Protein AF-A0A9P1N679-F1 (afdb_monomer_lite)

Sequence (113 aa):
MIPRFKYNNVTELFGDSLQWGALSLIVLLGQHRRFEVLDFCYHLHRVQKADAKDEVHNGIRLAKMVERIRRFQLLNNQIIVILTNQLNENNDEEMERVREFAPPVHPNYANRH

Secondary structure (DSSP, 8-state):
---------HHHHHTTHHHHHHHHHHHHTT-HHHHHHH-HHHHHHHHHHHH----EETTEEHHHHHHHHHHHHHHHHHHHHHHHHHHHTT-TT----PPP-PPPPPHHHHT--

Radius of gyration: 21.85 Å; chains: 1; bounding box: 31×70×56 Å

Organism: NCBI:txid860376

Structure (mmCIF, N/CA/C/O backbone):
data_AF-A0A9P1N679-F1
#
_entry.id   AF-A0A9P1N679-F1
#
loop_
_atom_site.group_PDB
_atom_site.id
_atom_site.type_symbol
_atom_site.label_atom_id
_atom_site.label_alt_id
_atom_site.label_comp_id
_atom_site.label_asym_id
_atom_site.label_entity_id
_atom_site.label_seq_id
_atom_site.pdbx_PDB_ins_code
_atom_site.Cartn_x
_atom_site.Cartn_y
_atom_site.Cartn_z
_atom_site.occupancy
_atom_site.B_iso_or_equiv
_atom_site.auth_seq_id
_atom_site.auth_comp_id
_atom_site.auth_asym_id
_atom_site.auth_atom_id
_atom_site.pdbx_PDB_model_num
ATOM 1 N N . MET A 1 1 ? 9.899 30.730 28.313 1.00 36.44 1 MET A N 1
ATOM 2 C CA . MET A 1 1 ? 8.993 29.562 28.353 1.00 36.44 1 MET A CA 1
ATOM 3 C C 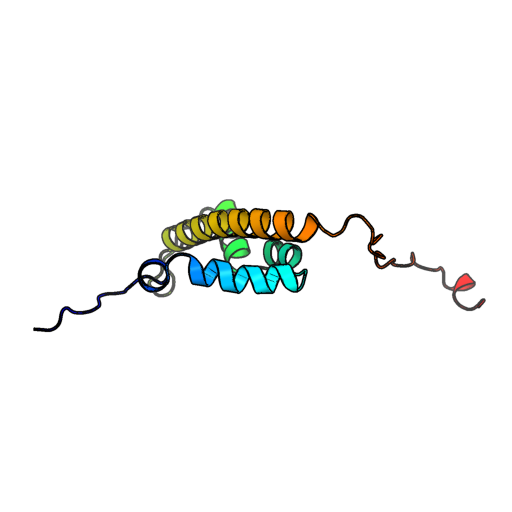. MET A 1 1 ? 8.885 29.022 26.935 1.00 36.44 1 MET A C 1
ATOM 5 O O . MET A 1 1 ? 8.276 29.669 26.097 1.00 36.44 1 MET A O 1
ATOM 9 N N . ILE A 1 2 ? 9.587 27.929 26.635 1.00 40.22 2 ILE A N 1
ATOM 10 C CA . ILE A 1 2 ? 9.603 27.300 25.303 1.00 40.22 2 ILE A CA 1
ATOM 11 C C . ILE A 1 2 ? 8.250 26.591 25.114 1.00 40.22 2 ILE A C 1
ATOM 13 O O . ILE A 1 2 ? 7.839 25.874 26.034 1.00 40.22 2 ILE A O 1
ATOM 17 N N . PRO A 1 3 ? 7.522 26.781 23.997 1.00 44.16 3 PRO A N 1
ATOM 18 C CA . PRO A 1 3 ? 6.256 26.099 23.803 1.00 44.16 3 PRO A CA 1
ATOM 19 C C . PRO A 1 3 ? 6.495 24.593 23.696 1.00 44.16 3 PRO A C 1
ATOM 21 O O . PRO A 1 3 ? 7.349 24.106 22.959 1.00 44.16 3 PRO A O 1
ATOM 24 N N . ARG A 1 4 ? 5.727 23.857 24.490 1.00 43.28 4 ARG A N 1
ATOM 25 C CA . ARG A 1 4 ? 5.720 22.402 24.578 1.00 43.28 4 ARG A CA 1
ATOM 26 C C . ARG A 1 4 ? 5.211 21.838 23.246 1.00 43.28 4 ARG A C 1
ATOM 28 O O . ARG A 1 4 ? 4.018 21.947 22.982 1.00 43.28 4 ARG A O 1
ATOM 35 N N . PHE A 1 5 ? 6.093 21.241 22.440 1.00 48.59 5 PHE A N 1
ATOM 36 C CA . PHE A 1 5 ? 5.747 20.430 21.264 1.00 48.59 5 PHE A CA 1
ATOM 37 C C . PHE A 1 5 ? 4.819 19.275 21.687 1.00 48.59 5 PHE A C 1
ATOM 39 O O . PHE A 1 5 ? 5.259 18.197 22.085 1.00 48.59 5 PHE A O 1
ATOM 46 N N . LYS A 1 6 ? 3.509 19.527 21.702 1.00 52.19 6 LYS A N 1
ATOM 47 C CA . LYS A 1 6 ? 2.471 18.534 21.978 1.00 52.19 6 LYS A CA 1
ATOM 48 C C . LYS A 1 6 ? 2.151 17.833 20.659 1.00 52.19 6 LYS A C 1
ATOM 50 O O . LYS A 1 6 ? 1.348 18.334 19.891 1.00 52.19 6 LYS A O 1
ATOM 55 N N . TYR A 1 7 ? 2.755 16.664 20.450 1.00 50.22 7 TYR A N 1
ATOM 56 C CA . TYR A 1 7 ? 2.370 15.688 19.423 1.00 50.22 7 TYR A CA 1
ATOM 57 C C . TYR A 1 7 ? 2.244 16.259 18.005 1.00 50.22 7 TYR A C 1
ATOM 59 O O . TYR A 1 7 ? 1.158 16.237 17.425 1.00 50.22 7 TYR A O 1
ATOM 67 N N . ASN A 1 8 ? 3.355 16.712 17.424 1.00 56.53 8 ASN A N 1
ATOM 68 C CA . ASN A 1 8 ? 3.366 17.028 15.999 1.00 56.53 8 ASN A CA 1
ATOM 69 C C . ASN A 1 8 ? 3.027 15.745 15.235 1.00 56.53 8 ASN A C 1
ATOM 71 O O . ASN A 1 8 ? 3.705 14.721 15.365 1.00 56.53 8 ASN A O 1
ATOM 75 N N . ASN A 1 9 ? 1.929 15.776 14.488 1.00 75.38 9 ASN A N 1
ATOM 76 C CA . ASN A 1 9 ? 1.577 14.662 13.623 1.00 75.38 9 ASN A CA 1
ATOM 77 C C . ASN A 1 9 ? 2.579 14.614 12.448 1.00 75.38 9 ASN A C 1
ATOM 79 O O . ASN A 1 9 ? 3.128 15.641 12.064 1.00 75.38 9 ASN A O 1
ATOM 83 N N . VAL A 1 10 ? 2.861 13.428 11.895 1.00 82.69 10 VAL A N 1
ATOM 84 C CA . VAL A 1 10 ? 3.885 13.261 10.837 1.00 82.69 10 VAL A CA 1
ATOM 85 C C . VAL A 1 10 ? 3.659 14.227 9.663 1.00 82.69 10 VAL A C 1
ATOM 87 O O . VAL A 1 10 ? 4.616 14.811 9.163 1.00 82.69 10 VAL A O 1
ATOM 90 N N . THR A 1 11 ? 2.400 14.455 9.283 1.00 83.69 11 THR A N 1
ATOM 91 C CA . THR A 1 11 ? 2.011 15.391 8.218 1.00 83.69 11 THR A CA 1
ATOM 92 C C . THR A 1 11 ? 2.321 16.851 8.562 1.00 83.69 11 THR A C 1
ATOM 94 O O . THR A 1 11 ? 2.714 17.613 7.696 1.00 83.69 11 THR A O 1
ATOM 97 N N . GLU A 1 12 ? 2.199 17.268 9.816 1.00 85.25 12 GLU A N 1
ATOM 98 C CA . GLU A 1 12 ? 2.543 18.625 10.253 1.00 85.25 12 GLU A CA 1
ATOM 99 C C . GLU A 1 12 ? 4.055 18.875 10.211 1.00 85.25 12 GLU A C 1
ATOM 101 O O . GLU A 1 12 ? 4.487 19.993 9.946 1.00 85.25 12 GLU A O 1
ATOM 106 N N . LEU A 1 13 ? 4.862 17.834 10.440 1.00 89.69 13 LEU A N 1
ATOM 107 C CA . LEU A 1 13 ? 6.319 17.949 10.425 1.00 89.69 13 LEU A CA 1
ATOM 108 C C . LEU A 1 13 ? 6.914 17.843 9.012 1.00 89.69 13 LEU A C 1
ATOM 110 O O . LEU A 1 13 ? 7.871 18.548 8.706 1.00 89.69 13 LEU A O 1
ATOM 114 N N . PHE A 1 14 ? 6.367 16.970 8.162 1.00 90.81 14 PHE A N 1
ATOM 115 C CA . PHE A 1 14 ? 6.959 16.638 6.858 1.00 90.81 14 PHE A CA 1
ATOM 116 C C . PHE A 1 14 ? 6.045 16.923 5.656 1.00 90.81 14 PHE A C 1
ATOM 118 O O . PHE A 1 14 ? 6.472 16.766 4.508 1.00 90.81 14 PHE A O 1
ATOM 125 N N . GLY A 1 15 ? 4.793 17.320 5.880 1.00 91.56 15 GLY A N 1
ATOM 126 C CA . GLY A 1 15 ? 3.776 17.389 4.832 1.00 91.56 15 GLY A CA 1
ATOM 127 C C . GLY A 1 15 ? 3.578 16.033 4.155 1.00 91.56 15 GLY A C 1
ATOM 128 O O . GLY A 1 15 ? 3.648 14.980 4.795 1.00 91.56 15 GLY A O 1
ATOM 129 N N . ASP A 1 16 ? 3.406 16.073 2.836 1.00 94.44 16 ASP A N 1
ATOM 130 C CA . ASP A 1 16 ? 3.250 14.880 1.998 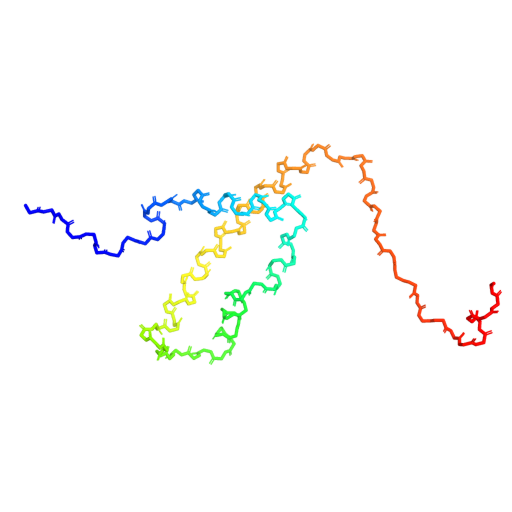1.00 94.44 16 ASP A CA 1
ATOM 131 C C . ASP A 1 16 ? 4.592 14.347 1.470 1.00 94.44 16 ASP A C 1
ATOM 133 O O . ASP A 1 16 ? 4.638 13.288 0.843 1.00 94.44 16 ASP A O 1
ATOM 137 N N . SER A 1 17 ? 5.701 15.058 1.718 1.00 96.00 17 SER A N 1
ATOM 138 C CA . SER A 1 17 ? 7.018 14.742 1.142 1.00 96.00 17 SER A CA 1
ATOM 139 C C . SER A 1 17 ? 7.504 13.336 1.501 1.00 96.00 17 SER A C 1
ATOM 141 O O . SER A 1 17 ? 8.058 12.635 0.654 1.00 96.00 17 SER A O 1
ATOM 143 N N . LEU A 1 18 ? 7.225 12.885 2.728 1.00 95.69 18 LEU A N 1
ATOM 144 C CA . LEU A 1 18 ? 7.546 11.532 3.176 1.00 95.69 18 LEU A CA 1
ATOM 145 C C . LEU A 1 18 ? 6.831 10.478 2.322 1.00 95.69 18 LEU A C 1
ATOM 147 O O . LEU A 1 18 ? 7.429 9.471 1.943 1.00 95.69 18 LEU A O 1
ATOM 151 N N . GLN A 1 19 ? 5.564 10.731 1.991 1.00 96.38 19 GLN A N 1
ATOM 152 C CA . GLN A 1 19 ? 4.756 9.817 1.198 1.00 96.38 19 GLN A CA 1
ATOM 153 C C . GLN A 1 19 ? 5.214 9.797 -0.262 1.00 96.38 19 GLN A C 1
ATOM 155 O O . GLN A 1 19 ? 5.362 8.719 -0.836 1.00 96.38 19 GLN A O 1
ATOM 160 N N . TRP A 1 20 ? 5.523 10.968 -0.828 1.00 97.88 20 TRP A N 1
ATOM 161 C CA . TRP A 1 20 ? 6.124 11.093 -2.157 1.00 97.88 20 TRP A CA 1
ATOM 162 C C . TRP A 1 20 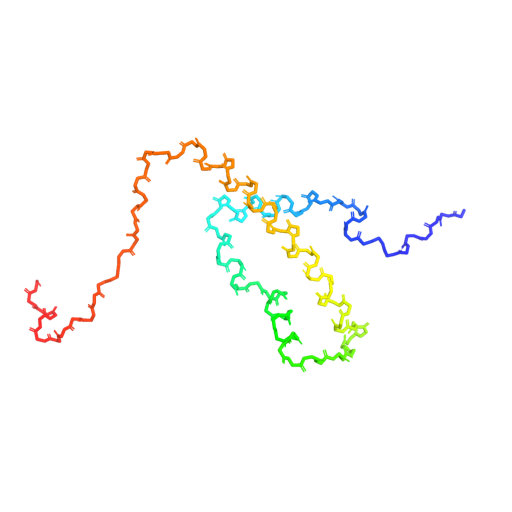? 7.449 10.336 -2.262 1.00 97.88 20 TRP A C 1
ATOM 164 O O . TRP A 1 20 ? 7.630 9.558 -3.197 1.00 97.88 20 TRP A O 1
ATOM 174 N N . GLY A 1 21 ? 8.350 10.497 -1.290 1.00 98.00 21 GLY A N 1
ATOM 175 C CA . GLY A 1 21 ? 9.639 9.805 -1.278 1.00 98.00 21 GLY A CA 1
ATOM 176 C C . GLY A 1 21 ? 9.492 8.283 -1.191 1.00 98.00 21 GLY A C 1
ATOM 177 O O . GLY A 1 21 ? 10.052 7.555 -2.010 1.00 98.00 21 GLY A O 1
ATOM 178 N N . ALA A 1 22 ? 8.694 7.791 -0.239 1.00 97.50 22 ALA A N 1
ATOM 179 C CA . ALA A 1 22 ? 8.495 6.355 -0.050 1.00 97.50 22 ALA A CA 1
ATOM 180 C C . ALA A 1 22 ? 7.803 5.689 -1.252 1.00 97.50 22 ALA A C 1
ATOM 18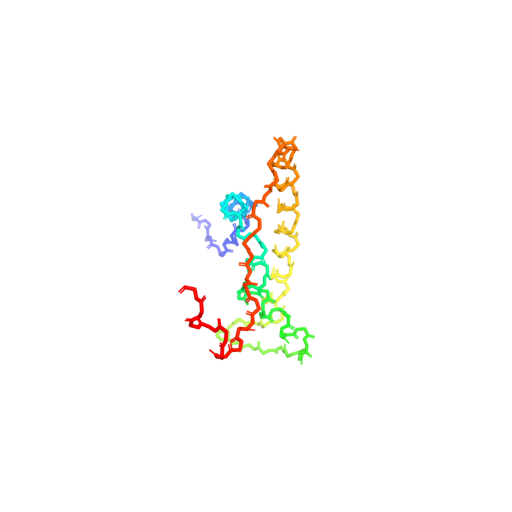2 O O . ALA A 1 22 ? 8.232 4.628 -1.709 1.00 97.50 22 ALA A O 1
ATOM 183 N N . LEU A 1 23 ? 6.751 6.312 -1.792 1.00 98.25 23 LEU A N 1
ATOM 184 C CA . LEU A 1 23 ? 6.021 5.756 -2.932 1.00 98.25 23 LEU A CA 1
ATOM 185 C C . LEU A 1 23 ? 6.819 5.833 -4.229 1.00 98.25 23 LEU A C 1
ATOM 187 O O . LEU A 1 23 ? 6.693 4.924 -5.044 1.00 98.25 23 LEU A O 1
ATOM 191 N N . SER A 1 24 ? 7.689 6.833 -4.393 1.00 98.06 24 SER A N 1
ATOM 192 C CA . SER A 1 24 ? 8.634 6.866 -5.515 1.00 98.06 24 SER A CA 1
ATOM 193 C C . SER A 1 24 ? 9.521 5.622 -5.518 1.00 98.06 24 SER A C 1
ATOM 195 O O . SER A 1 24 ? 9.624 4.953 -6.541 1.00 98.06 24 SER A O 1
ATOM 197 N N . LEU A 1 25 ? 10.083 5.237 -4.365 1.00 98.19 25 LEU A N 1
ATOM 198 C CA . LEU A 1 25 ? 10.877 4.008 -4.249 1.00 98.19 25 LEU A CA 1
ATOM 199 C C . LEU A 1 25 ? 10.050 2.753 -4.557 1.00 98.19 25 LEU A C 1
ATOM 201 O O . LEU A 1 25 ? 10.488 1.895 -5.318 1.00 98.19 25 LEU A O 1
ATOM 205 N N . ILE A 1 26 ? 8.840 2.648 -4.001 1.00 97.94 26 ILE A N 1
ATOM 206 C CA . ILE A 1 26 ? 7.950 1.499 -4.237 1.00 97.94 26 ILE A CA 1
ATOM 207 C C . ILE A 1 26 ? 7.587 1.366 -5.725 1.00 97.94 26 ILE A C 1
ATOM 209 O O . ILE A 1 26 ? 7.565 0.251 -6.253 1.00 97.94 26 ILE A O 1
ATOM 213 N N . VAL A 1 27 ? 7.293 2.478 -6.405 1.00 96.69 27 VAL A N 1
ATOM 214 C CA . VAL A 1 27 ? 6.936 2.487 -7.831 1.00 96.69 27 VAL A CA 1
ATOM 215 C C . VAL A 1 27 ? 8.148 2.162 -8.702 1.00 96.69 27 VAL A C 1
ATOM 217 O O . VAL A 1 27 ? 8.027 1.284 -9.552 1.00 96.69 27 VAL A O 1
ATOM 220 N N . LEU A 1 28 ? 9.310 2.778 -8.456 1.00 95.12 28 LEU A N 1
ATOM 221 C CA . LEU A 1 28 ? 10.546 2.523 -9.213 1.00 95.12 28 LEU A CA 1
ATOM 222 C C . LEU A 1 28 ? 11.029 1.070 -9.095 1.00 95.12 28 LEU A C 1
ATOM 224 O O . LEU A 1 28 ? 11.623 0.538 -10.025 1.00 95.12 28 LEU A O 1
ATOM 228 N N . LEU A 1 29 ? 10.741 0.401 -7.974 1.00 96.00 29 LEU A N 1
ATOM 229 C CA . LEU A 1 29 ? 11.013 -1.028 -7.792 1.00 96.00 29 LEU A CA 1
ATOM 230 C C . LEU A 1 29 ? 9.941 -1.946 -8.414 1.00 96.00 29 LEU A C 1
ATOM 232 O O . LEU A 1 29 ? 10.027 -3.166 -8.269 1.00 96.00 29 LEU A O 1
ATOM 236 N N . GLY A 1 30 ? 8.895 -1.395 -9.039 1.00 93.94 30 GLY A N 1
ATOM 237 C CA . GLY A 1 30 ? 7.783 -2.163 -9.608 1.00 93.94 30 GLY A CA 1
ATOM 238 C C . GLY A 1 30 ? 6.884 -2.836 -8.561 1.00 93.94 30 GLY A C 1
ATOM 239 O O . GLY A 1 30 ? 6.168 -3.789 -8.866 1.00 93.94 30 GLY A O 1
ATOM 240 N N . GLN A 1 31 ? 6.903 -2.380 -7.303 1.00 96.75 31 GLN A N 1
ATOM 241 C CA . GLN A 1 31 ? 6.265 -3.086 -6.180 1.00 96.75 31 GLN A CA 1
ATOM 242 C C . GLN A 1 31 ? 4.885 -2.545 -5.781 1.00 96.75 31 GLN A C 1
ATOM 244 O O . GLN A 1 31 ? 4.225 -3.142 -4.930 1.00 96.75 31 GLN A O 1
ATOM 249 N N . HIS A 1 32 ? 4.409 -1.464 -6.403 1.00 96.62 32 HIS A N 1
ATOM 250 C CA . HIS A 1 32 ? 3.160 -0.778 -6.037 1.00 96.62 32 HIS A CA 1
ATOM 251 C C . HIS A 1 32 ? 1.922 -1.700 -5.995 1.00 96.62 32 HIS A C 1
ATOM 253 O O . HIS A 1 32 ? 1.156 -1.634 -5.036 1.00 96.62 32 HIS A O 1
ATOM 259 N N . ARG A 1 33 ? 1.764 -2.637 -6.947 1.00 95.94 33 ARG A N 1
ATOM 260 C CA . ARG A 1 33 ? 0.650 -3.614 -6.932 1.00 95.94 33 ARG A CA 1
ATOM 261 C C . ARG A 1 33 ? 0.717 -4.578 -5.746 1.00 95.94 33 ARG A C 1
ATOM 263 O O . ARG A 1 33 ? -0.297 -4.900 -5.135 1.00 95.94 33 ARG A O 1
ATOM 270 N N . ARG A 1 34 ? 1.920 -5.053 -5.401 1.00 97.62 34 ARG A N 1
ATOM 271 C CA . ARG A 1 34 ? 2.117 -5.952 -4.250 1.00 97.62 34 ARG A CA 1
ATOM 272 C C . ARG A 1 34 ? 1.896 -5.210 -2.938 1.00 97.62 34 ARG A C 1
ATOM 274 O O . ARG A 1 34 ? 1.289 -5.774 -2.033 1.00 97.62 34 ARG A O 1
ATOM 281 N N . PHE A 1 35 ? 2.353 -3.962 -2.859 1.00 97.94 35 PHE A N 1
ATOM 282 C CA . PHE A 1 35 ? 2.115 -3.081 -1.721 1.00 97.94 35 PHE A CA 1
ATOM 283 C C . PHE A 1 35 ? 0.612 -2.891 -1.465 1.00 97.94 35 PHE A C 1
ATOM 285 O O . PHE A 1 35 ? 0.160 -3.127 -0.351 1.00 97.94 35 PHE A O 1
ATOM 292 N N . GLU A 1 36 ?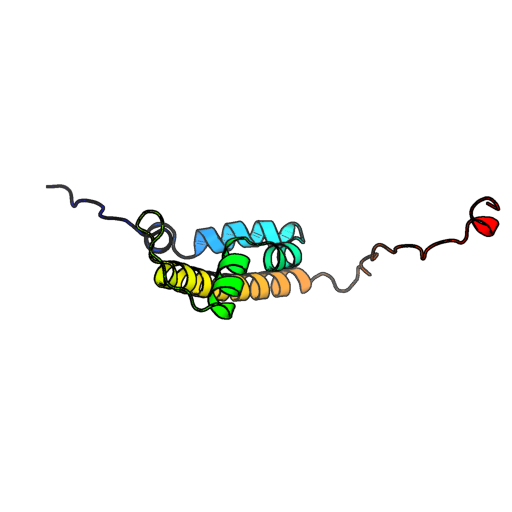 -0.183 -2.584 -2.495 1.00 96.44 36 GLU A N 1
ATOM 293 C CA . GLU A 1 36 ? -1.638 -2.406 -2.356 1.00 96.44 36 GLU A CA 1
ATOM 294 C C . GLU A 1 36 ? -2.345 -3.642 -1.765 1.00 96.44 36 GLU A C 1
ATOM 296 O O . GLU A 1 36 ? -3.270 -3.522 -0.956 1.00 96.44 36 GLU A O 1
ATOM 301 N N . VAL A 1 37 ? -1.893 -4.845 -2.132 1.00 97.06 37 VAL A N 1
ATOM 302 C CA . VAL A 1 37 ? -2.483 -6.103 -1.654 1.00 97.06 37 VAL A CA 1
ATOM 303 C C . VAL A 1 37 ? -2.023 -6.453 -0.236 1.00 97.06 37 VAL A C 1
ATOM 305 O O . VAL A 1 37 ? -2.851 -6.894 0.572 1.00 97.06 37 VAL A O 1
ATOM 308 N N . LEU A 1 38 ? -0.729 -6.279 0.053 1.00 98.25 38 LEU A N 1
ATOM 309 C CA . LEU A 1 38 ? -0.053 -6.822 1.238 1.00 98.25 38 LEU A CA 1
ATOM 310 C C . LEU A 1 38 ? 0.149 -5.812 2.380 1.00 98.25 38 LEU A C 1
ATOM 312 O O . LEU A 1 38 ? 0.612 -6.211 3.446 1.00 98.25 38 LEU A O 1
ATOM 316 N N . ASP A 1 39 ? -0.190 -4.534 2.196 1.00 98.44 39 ASP A N 1
ATOM 317 C CA . ASP A 1 39 ? -0.037 -3.525 3.246 1.00 98.44 39 ASP A CA 1
ATOM 318 C C . ASP A 1 39 ? -0.897 -3.837 4.488 1.00 98.44 39 ASP A C 1
ATOM 320 O O . ASP A 1 39 ? -2.112 -4.074 4.413 1.00 98.44 39 ASP A O 1
ATOM 324 N N . PHE A 1 40 ? -0.252 -3.812 5.658 1.00 98.38 40 PHE A N 1
ATOM 325 C CA . PHE A 1 40 ? -0.878 -4.142 6.938 1.00 98.38 40 PHE A CA 1
ATOM 326 C C . PHE A 1 40 ? -2.002 -3.173 7.308 1.00 98.38 40 PHE A C 1
ATOM 328 O O . PHE A 1 40 ? -3.046 -3.596 7.811 1.00 98.38 40 PHE A O 1
ATOM 335 N N . CYS A 1 41 ? -1.819 -1.876 7.049 1.00 98.06 41 CYS A N 1
ATOM 336 C CA . CYS A 1 41 ? -2.825 -0.869 7.359 1.00 98.06 41 CYS A CA 1
ATOM 337 C C . CYS A 1 41 ? -4.051 -1.049 6.458 1.00 98.06 41 CYS A C 1
ATOM 339 O O . CYS A 1 41 ? -5.187 -1.014 6.935 1.00 98.06 41 CYS A O 1
ATOM 341 N N . TYR A 1 42 ? -3.847 -1.309 5.166 1.00 98.31 42 TYR A N 1
ATOM 342 C CA . TYR A 1 42 ? -4.946 -1.548 4.229 1.00 98.31 42 TYR A CA 1
ATOM 343 C C . TYR A 1 42 ? -5.686 -2.842 4.563 1.00 98.31 42 TYR A C 1
ATOM 345 O O . TYR A 1 42 ? -6.907 -2.911 4.416 1.00 98.31 42 TYR A O 1
ATOM 353 N N . HIS A 1 43 ? -4.981 -3.871 5.036 1.00 98.31 43 HIS A N 1
ATOM 354 C CA . HIS A 1 43 ? -5.618 -5.072 5.567 1.00 98.31 43 HIS A CA 1
ATOM 355 C C . HIS A 1 43 ? -6.478 -4.767 6.803 1.00 98.31 43 HIS A C 1
ATOM 357 O O . HIS A 1 43 ? -7.654 -5.125 6.815 1.00 98.31 43 HIS A O 1
ATOM 363 N N . LEU A 1 44 ? -5.948 -4.030 7.785 1.00 97.56 44 LEU A N 1
ATOM 364 C CA . LEU A 1 44 ? -6.693 -3.639 8.985 1.00 97.56 44 LEU A CA 1
ATOM 365 C C . LEU A 1 44 ? -7.969 -2.852 8.646 1.00 97.56 44 LEU A C 1
ATOM 367 O O . LEU A 1 44 ? -9.039 -3.167 9.159 1.00 97.56 44 LEU A O 1
ATOM 371 N N . HIS A 1 45 ? -7.879 -1.868 7.747 1.00 97.69 45 HIS A N 1
ATOM 372 C CA . HIS A 1 45 ? -9.044 -1.106 7.288 1.00 97.69 45 HIS A CA 1
ATOM 373 C C . HIS A 1 45 ? -10.080 -2.001 6.583 1.00 97.69 45 HIS A C 1
ATOM 375 O O . HIS A 1 45 ? -11.278 -1.835 6.803 1.00 97.69 45 HIS A O 1
ATOM 381 N N . ARG A 1 46 ? -9.650 -2.980 5.769 1.00 97.44 46 ARG A N 1
ATOM 382 C CA . ARG A 1 46 ? -10.559 -3.946 5.121 1.00 97.44 46 ARG A CA 1
ATOM 383 C C . ARG A 1 46 ? -11.293 -4.824 6.137 1.00 97.44 46 ARG A C 1
ATOM 385 O O . ARG A 1 46 ? -12.500 -4.994 6.001 1.00 97.44 46 ARG A O 1
ATOM 392 N N . VAL A 1 47 ? -10.586 -5.352 7.139 1.00 97.56 47 VAL A N 1
ATOM 393 C CA . VAL A 1 47 ? -11.180 -6.201 8.186 1.00 97.56 47 VAL A CA 1
ATOM 394 C C . VAL A 1 47 ? -12.153 -5.401 9.048 1.00 97.56 47 VAL A C 1
ATOM 396 O O . VAL A 1 47 ? -13.297 -5.818 9.204 1.00 97.56 47 VAL A O 1
ATOM 399 N N . GLN A 1 48 ? -11.753 -4.213 9.511 1.00 96.56 48 GLN A N 1
ATOM 400 C CA . GLN A 1 48 ? -12.618 -3.359 10.326 1.00 96.56 48 GLN A CA 1
ATOM 401 C C . GLN A 1 48 ? -13.874 -2.916 9.565 1.00 96.56 48 GLN A C 1
ATOM 403 O O . GLN A 1 48 ? -14.958 -2.856 10.133 1.00 96.56 48 GLN A O 1
ATOM 408 N N . LYS A 1 49 ? -13.765 -2.647 8.258 1.00 96.25 49 LYS A N 1
ATOM 409 C CA . LYS A 1 49 ? -14.932 -2.333 7.423 1.00 96.25 49 LYS A CA 1
ATOM 410 C C . LYS A 1 49 ? -15.915 -3.508 7.327 1.00 96.25 49 LYS A C 1
ATOM 412 O O . LYS A 1 49 ? -17.108 -3.275 7.157 1.00 96.25 49 LYS A O 1
ATOM 417 N N . ALA A 1 50 ? -15.424 -4.745 7.387 1.00 97.25 50 ALA A N 1
ATOM 418 C CA . ALA A 1 50 ? -16.253 -5.942 7.299 1.00 97.25 50 ALA A CA 1
ATOM 419 C C . ALA A 1 50 ? -16.946 -6.284 8.627 1.00 97.25 50 ALA A C 1
ATOM 421 O O . ALA A 1 50 ? -18.101 -6.702 8.601 1.00 97.25 50 ALA A O 1
ATOM 422 N N . ASP A 1 51 ? -16.271 -6.108 9.768 1.00 96.00 51 ASP A N 1
ATOM 423 C CA . ASP A 1 51 ? -16.815 -6.473 11.086 1.00 96.00 51 ASP A CA 1
ATOM 424 C C . ASP A 1 51 ? -17.374 -5.294 11.905 1.00 96.00 51 ASP A C 1
ATOM 426 O O . ASP A 1 51 ? -18.076 -5.514 12.892 1.00 96.00 51 ASP A O 1
ATOM 430 N N . ALA A 1 52 ? -17.091 -4.056 11.487 1.00 94.50 52 ALA A N 1
ATOM 431 C CA . ALA A 1 52 ? -17.508 -2.794 12.097 1.00 94.50 52 ALA A CA 1
ATOM 432 C C . ALA A 1 52 ? -17.140 -2.625 13.582 1.00 94.50 52 ALA A C 1
ATOM 434 O O . ALA A 1 52 ? -17.725 -1.785 14.272 1.00 94.50 52 ALA A O 1
ATOM 435 N N . LYS A 1 53 ? -16.157 -3.376 14.093 1.00 94.19 53 LYS A N 1
ATOM 436 C CA . LYS A 1 53 ? -15.740 -3.253 15.495 1.00 94.19 53 LYS A CA 1
ATOM 437 C C . LYS A 1 53 ? -15.038 -1.915 15.743 1.00 94.19 53 LYS A C 1
ATOM 439 O O . LYS A 1 53 ? -14.305 -1.412 14.889 1.00 94.19 53 LYS A O 1
ATOM 444 N N . ASP A 1 54 ? -15.243 -1.346 16.931 1.00 94.94 54 ASP A N 1
ATOM 445 C CA . ASP A 1 54 ? -14.531 -0.154 17.412 1.00 94.94 54 ASP A CA 1
ATOM 446 C C . ASP A 1 54 ? -14.098 -0.343 18.868 1.00 94.94 54 ASP A C 1
ATOM 448 O O . ASP A 1 54 ? -14.796 0.014 19.816 1.00 94.94 54 ASP A O 1
ATOM 452 N N . GLU A 1 55 ? -12.924 -0.942 19.037 1.00 94.81 55 GLU A N 1
ATOM 453 C CA . GLU A 1 55 ? -12.320 -1.202 20.339 1.00 94.81 55 GLU A CA 1
ATOM 454 C C . GLU A 1 55 ? -11.123 -0.273 20.576 1.00 94.81 55 GLU A C 1
ATOM 456 O O . GLU A 1 55 ? -10.509 0.261 19.643 1.00 94.81 55 GLU A O 1
ATOM 461 N N . VAL A 1 56 ? -10.769 -0.079 21.847 1.00 95.88 56 VAL A N 1
ATOM 462 C CA . VAL A 1 56 ? -9.568 0.666 22.235 1.00 95.88 56 VAL A CA 1
ATOM 463 C C . VAL A 1 56 ? -8.479 -0.327 22.614 1.00 95.88 56 VAL A C 1
ATOM 465 O O . VAL A 1 56 ? -8.555 -0.965 23.659 1.00 95.88 56 VAL A O 1
ATOM 468 N N . HIS A 1 57 ? -7.442 -0.415 21.787 1.00 92.06 57 HIS A N 1
ATOM 469 C CA . HIS A 1 57 ? -6.282 -1.272 22.020 1.00 92.06 57 HIS A CA 1
ATOM 470 C C . HIS A 1 57 ? -5.059 -0.405 22.304 1.00 92.06 57 HIS A C 1
ATOM 472 O O . HIS A 1 57 ? -4.724 0.465 21.504 1.00 92.06 57 HIS A O 1
ATOM 478 N N . ASN A 1 58 ? -4.391 -0.611 23.442 1.00 92.81 58 ASN A N 1
ATOM 479 C CA . ASN A 1 58 ? -3.203 0.160 23.846 1.00 92.81 58 ASN A CA 1
ATOM 480 C C . ASN A 1 58 ? -3.399 1.689 23.766 1.00 92.81 58 ASN A C 1
ATOM 482 O O . ASN A 1 58 ? -2.517 2.427 23.334 1.00 92.81 58 ASN A O 1
ATOM 486 N N . GLY A 1 59 ? -4.588 2.172 24.141 1.00 92.69 59 GLY A N 1
ATOM 487 C CA . GLY A 1 59 ? -4.941 3.595 24.071 1.00 92.69 59 GLY A CA 1
ATOM 488 C C . GLY A 1 59 ? -5.253 4.122 22.662 1.00 92.69 59 GLY A C 1
ATOM 489 O O . GLY A 1 59 ? -5.567 5.302 22.512 1.00 92.69 59 GLY A O 1
ATOM 490 N N . ILE A 1 60 ? -5.220 3.274 21.632 1.00 92.00 60 ILE A N 1
ATOM 491 C CA . ILE A 1 60 ? -5.575 3.612 20.252 1.00 92.00 60 ILE A CA 1
ATOM 492 C C . ILE A 1 60 ? -7.023 3.185 20.002 1.00 92.00 60 ILE A C 1
ATOM 494 O O . ILE A 1 60 ? -7.348 2.002 20.068 1.00 92.00 60 ILE A O 1
ATOM 498 N N . ARG A 1 61 ? -7.902 4.144 19.685 1.00 94.50 61 ARG A N 1
ATOM 499 C CA . ARG A 1 61 ? -9.266 3.843 19.220 1.00 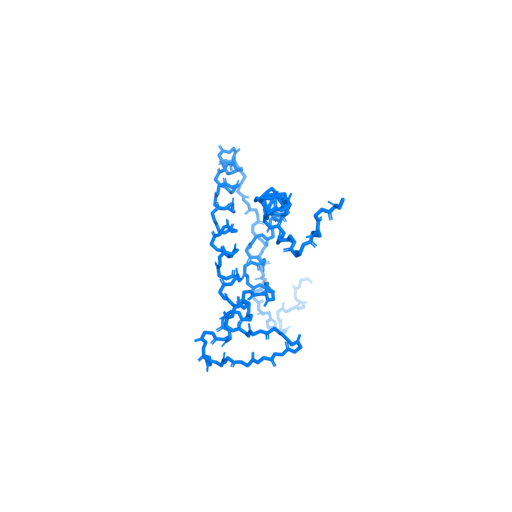94.50 61 ARG A CA 1
ATOM 500 C C . ARG A 1 61 ? -9.222 3.378 17.765 1.00 94.50 61 ARG A C 1
ATOM 502 O O . ARG A 1 61 ? -8.769 4.140 16.904 1.00 94.50 61 ARG A O 1
ATOM 509 N N . LEU A 1 62 ? -9.729 2.176 17.498 1.00 95.44 62 LEU A N 1
ATOM 510 C CA . LEU A 1 62 ? -9.668 1.551 16.180 1.00 95.44 62 LEU A CA 1
ATOM 511 C C . LEU A 1 62 ? -10.335 2.409 15.094 1.00 95.44 62 LEU A C 1
ATOM 513 O O . LEU A 1 62 ? -9.698 2.651 14.071 1.00 95.44 62 LEU A O 1
ATOM 517 N N . ALA A 1 63 ? -11.522 2.976 15.340 1.00 93.69 63 ALA A N 1
ATOM 518 C CA . ALA A 1 63 ? -12.213 3.853 14.386 1.00 93.69 63 ALA A CA 1
ATOM 519 C C . ALA A 1 63 ? -11.359 5.058 13.945 1.00 93.69 63 ALA A C 1
ATOM 521 O O . ALA A 1 63 ? -11.297 5.393 12.763 1.00 93.69 63 ALA A O 1
ATOM 522 N N . LYS A 1 64 ? -10.626 5.685 14.878 1.00 94.56 64 LYS A N 1
ATOM 523 C CA . LYS A 1 64 ? -9.730 6.811 14.553 1.00 94.56 64 LYS A CA 1
ATOM 524 C C . LYS A 1 64 ? -8.514 6.362 13.746 1.00 94.56 64 LYS A C 1
ATOM 526 O O . LYS A 1 64 ? -8.025 7.112 12.904 1.00 94.56 64 LYS A O 1
ATOM 531 N N . MET A 1 65 ? -8.000 5.162 14.014 1.00 95.75 65 MET A N 1
ATOM 532 C CA . MET A 1 65 ? -6.876 4.600 13.268 1.00 95.75 65 MET A CA 1
ATOM 533 C C . MET A 1 65 ? -7.279 4.311 11.820 1.00 95.75 65 MET A C 1
ATOM 535 O O . MET A 1 65 ? -6.611 4.778 10.900 1.00 95.75 65 MET A O 1
ATOM 539 N N . VAL A 1 66 ? -8.394 3.610 11.603 1.00 97.12 66 VAL A N 1
ATOM 540 C CA . VAL A 1 66 ? -8.856 3.251 10.252 1.00 97.12 66 VAL A CA 1
ATOM 541 C C . VAL A 1 66 ? -9.259 4.473 9.429 1.00 97.12 66 VAL A C 1
ATOM 543 O O . VAL A 1 66 ? -8.979 4.515 8.232 1.00 97.12 66 VAL A O 1
ATOM 546 N N . GLU A 1 67 ? -9.807 5.515 10.062 1.00 96.00 67 GLU A N 1
ATOM 547 C CA . GLU A 1 67 ? -10.066 6.797 9.404 1.00 96.00 67 GLU A CA 1
ATOM 548 C C . GLU A 1 67 ? -8.766 7.442 8.893 1.00 96.00 67 GLU A C 1
ATOM 550 O O . GLU A 1 67 ? -8.695 7.903 7.752 1.00 96.00 67 GLU A O 1
ATOM 555 N N . ARG A 1 68 ? -7.701 7.434 9.706 1.00 95.69 68 ARG A N 1
ATOM 556 C CA . ARG A 1 68 ? -6.382 7.939 9.290 1.00 95.69 68 ARG A CA 1
ATOM 557 C C . ARG A 1 68 ? -5.790 7.098 8.165 1.00 95.69 68 ARG A C 1
ATOM 559 O O . ARG A 1 68 ? -5.321 7.670 7.185 1.00 95.69 68 ARG A O 1
ATOM 566 N N . ILE A 1 69 ? -5.851 5.770 8.276 1.00 97.44 69 ILE A N 1
ATOM 567 C CA . ILE A 1 69 ? -5.403 4.846 7.224 1.00 97.44 69 ILE A CA 1
ATOM 568 C C . ILE A 1 69 ? -6.101 5.174 5.905 1.00 97.44 69 ILE A C 1
ATOM 570 O O . ILE A 1 69 ? -5.437 5.285 4.878 1.00 97.44 69 ILE A O 1
ATOM 574 N N . ARG A 1 70 ? -7.422 5.395 5.926 1.00 97.56 70 ARG A N 1
ATOM 575 C CA . ARG A 1 70 ? -8.186 5.716 4.718 1.00 97.56 70 ARG A CA 1
ATOM 576 C C . ARG A 1 70 ? -7.711 7.008 4.049 1.00 97.56 70 ARG A C 1
ATOM 578 O O . ARG A 1 70 ? -7.632 7.051 2.823 1.00 97.56 70 ARG A O 1
ATOM 585 N N . ARG A 1 71 ? -7.369 8.041 4.826 1.00 96.25 71 ARG A N 1
ATOM 586 C CA . ARG A 1 71 ? -6.825 9.306 4.296 1.00 96.25 71 ARG A CA 1
ATOM 587 C C . ARG A 1 71 ? -5.469 9.097 3.619 1.00 96.25 71 ARG A C 1
ATOM 589 O O . ARG A 1 71 ? -5.297 9.529 2.484 1.00 96.25 71 ARG A O 1
ATOM 596 N N . PHE A 1 72 ? -4.550 8.372 4.263 1.00 96.69 72 PHE A N 1
ATOM 597 C CA . PHE A 1 72 ? -3.263 8.024 3.649 1.00 96.69 72 PHE A CA 1
ATOM 598 C C . PHE A 1 72 ? -3.437 7.136 2.417 1.00 96.69 72 PHE A C 1
ATOM 600 O O . PHE A 1 72 ? -2.754 7.334 1.426 1.00 96.69 72 PHE A O 1
ATOM 607 N N . GLN A 1 73 ? -4.386 6.200 2.424 1.00 97.81 73 GLN A N 1
ATOM 608 C CA . GLN A 1 73 ? -4.668 5.371 1.255 1.00 97.81 73 GLN A CA 1
ATOM 609 C C . GLN A 1 73 ? -5.095 6.203 0.039 1.00 97.81 73 GLN A C 1
ATOM 611 O O . GLN A 1 73 ? -4.643 5.942 -1.071 1.00 97.81 73 GLN A O 1
ATOM 616 N N . LEU A 1 74 ? -5.940 7.217 0.238 1.00 97.81 74 LEU A N 1
ATOM 617 C CA . LEU A 1 74 ? -6.344 8.121 -0.839 1.00 97.81 74 LEU A CA 1
ATOM 618 C C . LEU A 1 74 ? -5.159 8.918 -1.394 1.00 97.81 74 LEU A C 1
ATOM 620 O O . LEU A 1 74 ? -4.979 8.950 -2.610 1.00 97.81 74 LEU A O 1
ATOM 624 N N . LEU A 1 75 ? -4.334 9.493 -0.513 1.00 97.50 75 LEU A N 1
ATOM 625 C CA . LEU A 1 75 ? -3.117 10.204 -0.908 1.00 97.50 75 LEU A CA 1
ATOM 626 C C . LEU A 1 75 ? -2.160 9.284 -1.680 1.00 97.50 75 LEU A C 1
ATOM 628 O O . LEU A 1 75 ? -1.661 9.650 -2.740 1.00 97.50 75 LEU A O 1
ATOM 632 N N . ASN A 1 76 ? -1.949 8.061 -1.191 1.00 98.25 76 ASN A N 1
ATOM 633 C CA . ASN A 1 76 ? -1.052 7.099 -1.823 1.00 98.25 76 ASN A CA 1
ATOM 634 C C . ASN A 1 76 ? -1.505 6.742 -3.231 1.00 98.25 76 ASN A C 1
ATOM 636 O O . ASN A 1 76 ? -0.688 6.723 -4.146 1.00 98.25 76 ASN A O 1
ATOM 640 N N . ASN A 1 77 ? -2.803 6.499 -3.410 1.00 98.12 77 ASN A N 1
ATOM 641 C CA . ASN A 1 77 ? -3.363 6.184 -4.716 1.00 98.12 77 ASN A CA 1
ATOM 642 C C . ASN A 1 77 ? -3.167 7.345 -5.698 1.00 98.12 77 ASN A C 1
ATOM 644 O O . ASN A 1 77 ? -2.801 7.110 -6.845 1.00 98.12 77 ASN A O 1
ATOM 648 N N . GLN A 1 78 ? -3.353 8.591 -5.251 1.00 98.25 78 GLN A N 1
ATOM 649 C CA . GLN A 1 78 ? -3.097 9.771 -6.082 1.00 98.25 78 GLN A CA 1
ATOM 650 C C . GLN A 1 78 ? -1.624 9.862 -6.499 1.00 98.25 78 GLN A C 1
ATOM 652 O O . GLN A 1 78 ? -1.333 10.017 -7.683 1.00 98.25 78 GLN A O 1
ATOM 657 N N . ILE A 1 79 ? -0.699 9.705 -5.549 1.00 98.25 79 ILE A N 1
ATOM 658 C CA . ILE A 1 79 ? 0.746 9.751 -5.811 1.00 98.25 79 ILE A CA 1
ATOM 659 C C . ILE A 1 79 ? 1.170 8.635 -6.775 1.00 98.25 79 ILE A C 1
ATOM 661 O O . ILE A 1 79 ? 1.871 8.905 -7.746 1.00 98.25 79 ILE A O 1
ATOM 665 N N . ILE A 1 80 ? 0.727 7.393 -6.548 1.00 97.75 80 ILE A N 1
ATOM 666 C CA . ILE A 1 80 ? 1.061 6.249 -7.411 1.00 97.75 80 ILE A CA 1
ATOM 667 C C . ILE A 1 80 ? 0.567 6.487 -8.841 1.00 97.75 80 ILE A C 1
ATOM 669 O O . ILE A 1 80 ? 1.315 6.232 -9.783 1.00 97.75 80 ILE A O 1
ATOM 673 N N . VAL A 1 81 ? -0.656 6.998 -9.021 1.00 97.06 81 VAL A N 1
ATOM 674 C CA . VAL A 1 81 ? -1.191 7.321 -10.355 1.00 97.06 81 VAL A CA 1
ATOM 675 C C . VAL A 1 81 ? -0.324 8.368 -11.053 1.00 97.06 81 VAL A C 1
ATOM 677 O O . VAL A 1 81 ? 0.042 8.179 -12.207 1.00 97.06 81 VAL A O 1
ATOM 680 N N . ILE A 1 82 ? 0.066 9.436 -10.354 1.00 97.12 82 ILE A N 1
ATOM 681 C CA . ILE A 1 82 ? 0.938 10.467 -10.934 1.00 97.12 82 ILE A CA 1
ATOM 682 C C . ILE A 1 82 ? 2.290 9.865 -11.336 1.00 97.12 82 ILE A C 1
ATOM 684 O O . ILE A 1 82 ? 2.718 10.034 -12.473 1.00 97.12 82 ILE A O 1
ATOM 688 N N . LEU A 1 83 ? 2.942 9.128 -10.434 1.00 96.12 83 LEU A N 1
ATOM 689 C CA . LEU A 1 83 ? 4.254 8.530 -10.693 1.00 96.12 83 LEU A CA 1
ATOM 690 C C . LEU A 1 83 ? 4.217 7.544 -11.864 1.00 96.12 83 LEU A C 1
ATOM 692 O O . LEU A 1 83 ? 5.078 7.594 -12.735 1.00 96.12 83 LEU A O 1
ATOM 696 N N . THR A 1 84 ? 3.224 6.656 -11.897 1.00 93.94 84 THR A N 1
ATOM 697 C CA . THR A 1 84 ? 3.095 5.663 -12.973 1.00 93.94 84 THR A CA 1
ATOM 698 C C . THR A 1 84 ? 2.814 6.314 -14.321 1.00 93.94 84 THR A C 1
ATOM 700 O O . THR A 1 84 ? 3.438 5.923 -15.299 1.00 93.94 84 THR A O 1
ATOM 703 N N . ASN A 1 85 ? 1.966 7.346 -14.382 1.00 93.19 85 ASN A N 1
ATOM 704 C CA . ASN A 1 85 ? 1.733 8.088 -15.624 1.00 93.19 85 ASN A CA 1
ATOM 705 C C . ASN A 1 85 ? 3.028 8.721 -16.150 1.00 93.19 85 ASN A C 1
ATOM 707 O O . ASN A 1 85 ? 3.380 8.519 -17.305 1.00 93.19 85 ASN A O 1
ATOM 711 N N . GLN A 1 86 ? 3.780 9.407 -15.288 1.00 91.81 86 GLN A N 1
ATOM 712 C CA . GLN A 1 86 ? 5.020 10.086 -15.680 1.00 91.81 86 GLN A CA 1
ATOM 713 C C . GLN A 1 86 ? 6.143 9.119 -16.084 1.00 91.81 86 GLN A C 1
ATOM 715 O O . GLN A 1 86 ? 6.971 9.449 -16.927 1.00 91.81 86 GLN A O 1
ATOM 720 N N . LEU A 1 87 ? 6.191 7.924 -15.491 1.00 88.31 87 LEU A N 1
ATOM 721 C CA . LEU A 1 87 ? 7.195 6.913 -15.835 1.00 88.31 87 LEU A CA 1
ATOM 722 C C . LEU A 1 87 ? 6.838 6.132 -17.107 1.00 88.31 87 LEU A C 1
ATOM 724 O O . LEU A 1 87 ? 7.740 5.690 -17.815 1.00 88.31 87 LEU A O 1
ATOM 728 N N . ASN A 1 88 ? 5.548 5.975 -17.410 1.00 78.69 88 ASN A N 1
ATOM 729 C CA . ASN A 1 88 ? 5.086 5.221 -18.576 1.00 78.69 88 ASN A CA 1
ATOM 730 C C . ASN A 1 88 ? 5.131 6.025 -19.885 1.00 78.69 88 ASN A C 1
ATOM 732 O O . ASN A 1 88 ? 5.165 5.412 -20.944 1.00 78.69 88 ASN A O 1
ATOM 736 N N . GLU A 1 89 ? 5.182 7.361 -19.832 1.00 65.50 89 GLU A N 1
ATOM 737 C CA . GLU A 1 89 ? 5.243 8.242 -21.017 1.00 65.50 89 GLU A CA 1
ATOM 738 C C . GLU A 1 89 ? 6.454 7.982 -21.945 1.00 65.50 89 GLU A C 1
ATOM 740 O O . GLU A 1 89 ? 6.453 8.452 -23.077 1.00 65.50 89 GLU A O 1
ATOM 745 N N . ASN A 1 90 ? 7.467 7.220 -21.506 1.00 60.09 90 ASN A N 1
ATOM 746 C CA . ASN A 1 90 ? 8.697 6.958 -22.269 1.00 60.09 90 ASN A CA 1
ATOM 747 C C . ASN A 1 90 ? 8.903 5.483 -22.683 1.00 60.09 90 ASN A C 1
ATOM 749 O O . ASN A 1 90 ? 9.963 5.159 -23.214 1.00 60.09 90 ASN A O 1
ATOM 753 N N . ASN A 1 91 ? 7.945 4.584 -22.420 1.00 61.56 91 ASN A N 1
ATOM 754 C CA . ASN A 1 91 ? 8.153 3.124 -22.468 1.00 61.56 91 ASN A CA 1
ATOM 755 C C . ASN A 1 91 ? 7.387 2.386 -23.589 1.00 61.56 91 ASN A C 1
ATOM 757 O O . ASN A 1 91 ? 7.116 1.193 -23.466 1.00 61.56 91 ASN A O 1
ATOM 761 N N . ASP A 1 92 ? 7.062 3.054 -24.699 1.00 57.78 92 ASP A N 1
ATOM 762 C CA . ASP A 1 92 ? 6.247 2.481 -25.788 1.00 57.78 92 ASP A CA 1
ATOM 763 C C . ASP A 1 92 ? 6.890 1.286 -26.542 1.00 57.78 92 ASP A C 1
ATOM 765 O O . ASP A 1 92 ? 6.221 0.644 -27.352 1.00 57.78 92 ASP A O 1
ATOM 769 N N . GLU A 1 93 ? 8.160 0.939 -26.284 1.00 55.81 93 GLU A N 1
ATOM 770 C CA . GLU A 1 93 ? 8.913 -0.029 -27.105 1.00 55.81 93 GLU A CA 1
ATOM 771 C C . GLU A 1 93 ? 9.317 -1.348 -26.411 1.00 55.81 93 GLU A C 1
ATOM 773 O O . GLU A 1 93 ? 9.683 -2.305 -27.099 1.00 55.81 93 GLU A O 1
ATOM 778 N N . GLU A 1 94 ? 9.212 -1.483 -25.084 1.00 58.78 94 GLU A N 1
ATOM 779 C CA . GLU A 1 94 ? 9.555 -2.744 -24.407 1.00 58.78 94 GLU A CA 1
ATOM 780 C C . GLU A 1 94 ? 8.317 -3.610 -24.162 1.00 58.78 94 GLU A C 1
ATOM 782 O O . GLU A 1 94 ? 7.571 -3.439 -23.199 1.00 58.78 94 GLU A O 1
ATOM 787 N N . MET A 1 95 ? 8.121 -4.610 -25.024 1.00 59.56 95 MET A N 1
ATOM 788 C CA . MET A 1 95 ? 7.214 -5.724 -24.753 1.00 59.56 95 MET A CA 1
ATOM 789 C C . MET A 1 95 ? 7.705 -6.455 -23.491 1.00 59.56 95 MET A C 1
ATOM 791 O O . MET A 1 95 ? 8.611 -7.291 -23.558 1.00 59.56 95 MET A O 1
ATOM 795 N N . GLU A 1 96 ? 7.141 -6.093 -22.335 1.00 65.00 96 GLU A N 1
ATOM 796 C CA . GLU A 1 96 ? 7.492 -6.641 -21.025 1.00 65.00 96 GLU A CA 1
ATOM 797 C C . GLU A 1 96 ? 7.395 -8.172 -21.097 1.00 65.00 96 GLU A C 1
ATOM 799 O O . GLU A 1 96 ? 6.319 -8.741 -21.295 1.00 65.00 96 GLU A O 1
ATOM 804 N N . ARG A 1 97 ? 8.538 -8.867 -21.010 1.00 76.69 97 ARG A N 1
ATOM 805 C CA . ARG A 1 97 ? 8.567 -10.334 -21.039 1.00 76.69 97 ARG A CA 1
ATOM 806 C C . ARG A 1 97 ? 7.915 -10.854 -19.763 1.00 76.69 97 ARG A C 1
ATOM 808 O O . ARG A 1 97 ? 8.569 -10.999 -18.731 1.00 76.69 97 ARG A O 1
ATOM 815 N N . VAL A 1 98 ? 6.616 -11.128 -19.835 1.00 83.31 98 VAL A N 1
ATOM 816 C CA . VAL A 1 98 ? 5.859 -11.709 -18.728 1.00 83.31 98 VAL A CA 1
ATOM 817 C C . VAL A 1 98 ? 6.408 -13.100 -18.434 1.00 83.31 98 VAL A C 1
ATOM 819 O O . VAL A 1 98 ? 6.598 -13.923 -19.328 1.00 83.31 98 VAL A O 1
ATOM 822 N N . ARG A 1 99 ? 6.670 -13.378 -17.156 1.00 88.06 99 ARG A N 1
ATOM 823 C CA . ARG A 1 99 ? 7.075 -14.713 -16.723 1.00 88.06 99 ARG A CA 1
ATOM 824 C C . ARG A 1 99 ? 5.922 -15.695 -16.916 1.00 88.06 99 ARG A C 1
ATOM 826 O O . ARG A 1 99 ? 4.889 -15.578 -16.260 1.00 88.06 99 ARG A O 1
ATOM 833 N N . GLU A 1 100 ? 6.145 -16.703 -17.745 1.00 91.81 100 GLU A N 1
ATOM 834 C CA . GLU A 1 100 ? 5.210 -17.806 -17.940 1.00 91.81 100 GLU A CA 1
ATOM 835 C C . GLU A 1 100 ? 5.402 -18.898 -16.880 1.00 91.81 100 GLU A C 1
ATOM 837 O O . GLU A 1 100 ? 6.499 -19.118 -16.355 1.00 91.81 100 GLU A O 1
ATOM 842 N N . PHE A 1 101 ? 4.316 -19.600 -16.571 1.00 91.50 101 PHE A N 1
ATOM 843 C CA . PHE A 1 101 ? 4.321 -20.767 -15.699 1.00 91.50 101 PHE A CA 1
ATOM 844 C C . PHE A 1 101 ? 3.765 -21.948 -16.488 1.00 91.50 101 PHE A C 1
ATOM 846 O O . PHE A 1 101 ? 2.644 -21.887 -16.990 1.00 91.50 101 PHE A O 1
ATOM 853 N N . ALA A 1 102 ? 4.556 -23.014 -16.611 1.00 91.56 102 ALA A N 1
ATOM 854 C CA . ALA A 1 102 ? 4.131 -24.208 -17.327 1.00 91.56 102 ALA A CA 1
ATOM 855 C C . ALA A 1 102 ? 2.950 -24.890 -16.606 1.00 91.56 102 ALA A C 1
ATOM 857 O O . ALA A 1 102 ? 2.928 -24.929 -15.370 1.00 91.56 102 ALA A O 1
ATOM 858 N N . PRO A 1 103 ? 1.977 -25.452 -17.348 1.00 92.50 103 PRO A N 1
ATOM 859 C CA . PRO A 1 103 ? 0.907 -26.241 -16.750 1.00 92.50 103 PRO A CA 1
ATOM 860 C C . PRO A 1 103 ? 1.462 -27.527 -16.104 1.00 92.50 103 PRO A C 1
ATOM 862 O O . PRO A 1 103 ? 2.553 -27.977 -16.467 1.00 92.50 103 PRO A O 1
ATOM 865 N N . PRO A 1 104 ? 0.719 -28.161 -15.174 1.00 92.88 104 PRO A N 1
ATOM 866 C CA . PRO A 1 104 ? 1.117 -29.446 -14.605 1.00 92.88 104 PRO A CA 1
ATOM 867 C C . PRO A 1 104 ? 1.368 -30.490 -15.703 1.00 92.88 104 PRO A C 1
ATOM 869 O O . PRO A 1 104 ? 0.500 -30.740 -16.539 1.00 92.88 104 PRO A O 1
ATOM 872 N N . VAL A 1 105 ? 2.544 -31.121 -15.689 1.00 92.31 105 VAL A N 1
ATOM 873 C CA . VAL A 1 105 ? 2.912 -32.167 -16.654 1.00 92.31 105 VAL A CA 1
ATOM 874 C C . VAL A 1 105 ? 2.617 -33.534 -16.049 1.00 92.31 105 VAL A C 1
ATOM 876 O O . VAL A 1 105 ? 3.057 -33.851 -14.945 1.00 92.31 105 VAL A O 1
ATOM 879 N N . HIS A 1 106 ? 1.867 -34.363 -16.774 1.00 89.12 106 HIS A N 1
ATOM 880 C CA . HIS A 1 106 ? 1.568 -35.720 -16.326 1.00 89.12 106 HIS A CA 1
ATOM 881 C C . HIS A 1 106 ? 2.866 -36.562 -16.257 1.00 89.12 106 HIS A C 1
ATOM 883 O O . HIS A 1 106 ? 3.650 -36.515 -17.209 1.00 89.12 106 HIS A O 1
ATOM 889 N N . PRO A 1 107 ? 3.092 -37.385 -15.207 1.00 89.25 107 PRO A N 1
ATOM 890 C CA . PRO A 1 107 ? 4.366 -38.084 -14.975 1.00 89.25 107 PRO A CA 1
ATOM 891 C C . PRO A 1 107 ? 4.905 -38.879 -16.175 1.00 89.25 107 PRO A C 1
ATOM 893 O O . PRO A 1 107 ? 6.102 -38.861 -16.443 1.00 89.25 107 PRO A O 1
ATOM 896 N N . ASN A 1 108 ? 4.020 -39.509 -16.957 1.00 88.56 108 ASN A N 1
ATOM 897 C CA . ASN A 1 108 ? 4.398 -40.256 -18.170 1.00 88.56 108 ASN A CA 1
ATOM 898 C C . ASN A 1 108 ? 5.090 -39.409 -19.256 1.00 88.56 108 ASN A C 1
ATOM 900 O O . ASN A 1 108 ? 5.778 -39.966 -20.110 1.00 88.56 108 ASN A O 1
ATOM 904 N N . TYR A 1 109 ? 4.897 -38.090 -19.244 1.00 81.69 109 TYR A N 1
ATOM 905 C CA . TYR A 1 109 ? 5.502 -37.152 -20.191 1.00 81.69 109 TYR A CA 1
ATOM 906 C C . TYR A 1 109 ? 6.629 -36.321 -19.562 1.00 81.69 109 TYR A C 1
ATOM 908 O O . TYR A 1 109 ? 7.372 -35.675 -20.290 1.00 81.69 109 TYR A O 1
ATOM 916 N N . ALA A 1 110 ? 6.801 -36.368 -18.235 1.00 75.94 110 ALA A N 1
ATOM 917 C CA . ALA A 1 110 ? 7.785 -35.556 -17.517 1.00 75.94 110 ALA A CA 1
ATOM 918 C C . ALA A 1 110 ? 9.246 -35.996 -17.750 1.00 75.94 110 ALA A C 1
ATOM 920 O O . ALA A 1 110 ? 10.144 -35.170 -17.649 1.00 75.94 110 ALA A O 1
ATOM 921 N N . ASN A 1 111 ? 9.480 -37.269 -18.101 1.00 69.94 111 ASN A N 1
ATOM 922 C CA . ASN A 1 111 ? 10.822 -37.848 -18.298 1.00 69.94 111 ASN A CA 1
ATOM 923 C C . ASN A 1 111 ? 11.201 -38.075 -19.779 1.00 69.94 111 ASN A C 1
ATOM 925 O O . ASN A 1 111 ? 12.129 -38.829 -20.058 1.00 69.94 111 ASN A O 1
ATOM 929 N N . ARG A 1 112 ? 10.461 -37.510 -20.745 1.00 61.12 112 ARG A N 1
ATOM 930 C CA . ARG A 1 112 ? 10.711 -37.716 -22.191 1.00 61.12 112 ARG A CA 1
ATOM 931 C C . ARG A 1 112 ? 11.512 -36.587 -22.867 1.00 61.12 112 ARG A C 1
ATOM 933 O O . ARG A 1 112 ? 11.458 -36.476 -24.090 1.00 61.12 112 ARG A O 1
ATOM 940 N N . HIS A 1 113 ? 12.241 -35.781 -22.097 1.00 50.75 113 HIS A N 1
ATOM 941 C CA . HIS A 1 113 ? 13.122 -34.722 -22.600 1.00 50.75 113 HIS A CA 1
ATOM 942 C C . HIS A 1 113 ? 14.583 -35.013 -22.280 1.00 50.75 113 HIS A C 1
ATOM 944 O O . HIS A 1 113 ? 14.853 -35.402 -21.123 1.00 50.75 113 HIS A O 1
#

Foldseek 3Di:
DDDDPDDDDPCNVQNCVVLLVVLLVCVVVVNLVVCCVPPPLNVLLVVCVVVVDFDQDPNDTSVVSSVVSVVSVVVNVVSSVVSCVVVCVPPPPDPPPDDDDDDDDDPVVPPPD

pLDDT: mean 87.35, std 15.9, range [36.44, 98.44]

InterPro domains:
  IPR008081 Cytoplasmic FMR1-interacting [PF05994] (9-85)
  IPR008081 Cytoplasmic FMR1-interacting [PTHR12195] (8-113)